Protein AF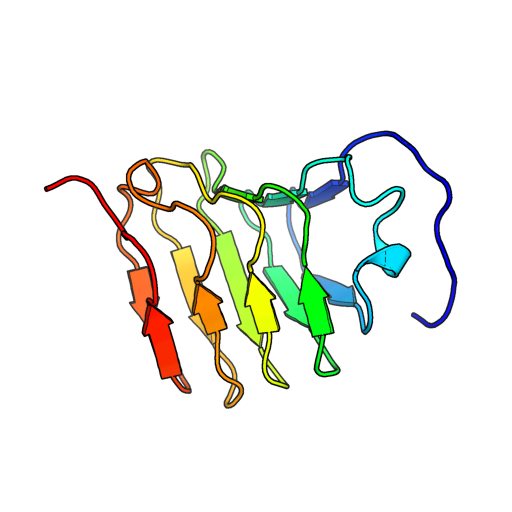-A0A7X6FS30-F1 (afdb_monomer_lite)

Secondary structure (DSSP, 8-state):
--PPP---SPEEEEEEEEEESSGGGGS-TTS-EEEEEEEEEESS-EEE-S-EEE-TT-EEEEESS-EEE-S-EEESS-EEEESSSEEEE-S-BTEE-S-EEE-SSEEEESS-BS--

pLDDT: mean 94.36, std 9.16, range [49.72, 98.88]

Structure (mmCIF, N/CA/C/O backbone):
data_AF-A0A7X6FS30-F1
#
_entry.id   AF-A0A7X6FS30-F1
#
loop_
_atom_site.group_PDB
_atom_site.id
_atom_site.type_symbol
_atom_site.label_atom_id
_atom_site.label_alt_id
_atom_site.label_comp_id
_atom_site.label_asym_id
_atom_site.label_entity_id
_atom_site.label_seq_id
_atom_site.pdbx_PDB_ins_code
_atom_site.Cartn_x
_atom_site.Cartn_y
_atom_site.Cartn_z
_atom_site.occupancy
_atom_site.B_iso_or_equiv
_atom_site.auth_seq_id
_atom_site.auth_comp_id
_atom_site.auth_asym_id
_atom_site.auth_atom_id
_atom_site.pdbx_PDB_model_num
ATOM 1 N N . MET A 1 1 ? -9.485 -0.414 15.394 1.00 49.72 1 MET A N 1
ATOM 2 C CA . MET A 1 1 ? -10.352 0.781 15.558 1.00 49.72 1 MET A CA 1
ATOM 3 C C . MET A 1 1 ? -11.731 0.429 14.996 1.00 49.72 1 MET A C 1
ATOM 5 O O . MET A 1 1 ? -11.758 -0.174 13.940 1.00 49.72 1 MET A O 1
ATOM 9 N N . LYS A 1 2 ? -12.858 0.705 15.674 1.00 62.91 2 LYS A N 1
ATOM 10 C CA . LYS A 1 2 ? -14.211 0.278 15.216 1.00 62.91 2 LYS A CA 1
ATOM 11 C C . LYS A 1 2 ? -15.122 1.426 14.733 1.00 62.91 2 LYS A C 1
ATOM 13 O O . LYS A 1 2 ? -16.307 1.207 14.527 1.00 62.91 2 LYS A O 1
ATOM 18 N N . GLY A 1 3 ? -14.598 2.645 14.592 1.00 66.81 3 GLY A N 1
ATOM 19 C CA . GLY A 1 3 ? -15.386 3.825 14.211 1.00 66.81 3 GLY A CA 1
ATOM 20 C C . GLY A 1 3 ? -15.334 4.130 12.713 1.00 66.81 3 GLY A C 1
ATOM 21 O O . GLY A 1 3 ? -14.294 3.934 12.082 1.00 66.81 3 GLY A O 1
ATOM 22 N N . THR A 1 4 ? -16.440 4.636 12.169 1.00 69.81 4 THR A N 1
ATOM 23 C CA . THR A 1 4 ? -16.493 5.278 10.848 1.00 69.81 4 THR A CA 1
ATOM 24 C C . THR A 1 4 ? -15.893 6.676 10.952 1.00 69.81 4 THR A C 1
ATOM 26 O O . THR A 1 4 ? -16.330 7.469 11.785 1.00 69.81 4 THR A O 1
ATOM 29 N N . ASN A 1 5 ? -14.907 6.989 10.116 1.00 70.12 5 ASN A N 1
ATOM 30 C CA . ASN A 1 5 ? -14.356 8.333 9.992 1.00 70.12 5 ASN A CA 1
ATOM 31 C C . ASN A 1 5 ? -15.036 9.038 8.806 1.00 70.12 5 ASN A C 1
ATOM 33 O O . ASN A 1 5 ? -15.059 8.508 7.701 1.00 70.12 5 ASN A O 1
ATOM 37 N N . THR A 1 6 ? -15.618 10.218 9.023 1.00 70.31 6 THR A N 1
ATOM 38 C CA . THR A 1 6 ? -16.292 11.001 7.969 1.00 70.31 6 THR A CA 1
ATOM 39 C C . THR A 1 6 ? -15.372 12.030 7.311 1.00 70.31 6 THR A C 1
ATOM 41 O O . THR A 1 6 ? -15.836 12.850 6.520 1.00 70.31 6 THR A O 1
ATOM 44 N N . TYR A 1 7 ? -14.076 12.029 7.641 1.00 73.62 7 TYR A N 1
ATOM 45 C CA . TYR A 1 7 ? -13.084 12.888 7.005 1.00 73.62 7 TYR A CA 1
ATOM 46 C C . TYR A 1 7 ? -13.032 12.615 5.496 1.00 73.62 7 TYR A C 1
ATOM 48 O O . TYR A 1 7 ? -12.857 11.478 5.063 1.00 73.62 7 TYR A O 1
ATOM 56 N N . GLY A 1 8 ? -13.234 13.665 4.698 1.00 72.56 8 GLY A N 1
ATOM 57 C CA . GLY A 1 8 ? -13.248 13.583 3.235 1.00 72.56 8 GLY A CA 1
ATOM 58 C C . GLY A 1 8 ? -11.875 13.731 2.580 1.00 72.56 8 GLY A C 1
ATOM 59 O O . GLY A 1 8 ? -11.760 13.510 1.379 1.00 72.56 8 GLY A O 1
ATOM 60 N N . GLY A 1 9 ? -10.848 14.128 3.337 1.00 71.56 9 GLY A N 1
ATOM 61 C CA . GLY A 1 9 ? -9.482 14.171 2.822 1.00 71.56 9 GLY A CA 1
ATOM 62 C C . GLY A 1 9 ? -8.867 12.774 2.759 1.00 71.56 9 GLY A C 1
ATOM 63 O O . GLY A 1 9 ? -9.301 11.854 3.453 1.00 71.56 9 GLY A O 1
ATOM 64 N N . GLY A 1 10 ? -7.849 12.616 1.917 1.00 88.19 10 GLY A N 1
ATOM 65 C CA . GLY A 1 10 ? -7.057 11.390 1.887 1.00 88.19 10 GLY A CA 1
ATOM 66 C C . GLY A 1 10 ? -6.324 11.140 3.211 1.00 88.19 10 GLY A C 1
ATOM 67 O O . GLY A 1 10 ? -6.098 12.053 4.005 1.00 88.19 10 GLY A O 1
ATOM 68 N N . THR A 1 11 ? -5.925 9.895 3.444 1.00 94.38 11 THR A N 1
ATOM 69 C CA . THR A 1 11 ? -5.086 9.506 4.583 1.00 94.38 11 THR A CA 1
ATOM 70 C C . THR A 1 11 ? -3.628 9.436 4.141 1.00 94.38 11 THR A C 1
ATOM 72 O O . THR A 1 11 ? -3.323 8.871 3.096 1.00 94.38 11 THR A O 1
ATOM 75 N N . THR A 1 12 ? -2.703 9.992 4.927 1.00 96.19 12 THR A N 1
ATOM 76 C CA . THR A 1 12 ? -1.256 9.844 4.691 1.00 96.19 12 THR A CA 1
ATOM 77 C C . THR A 1 12 ? -0.583 9.172 5.880 1.00 96.19 12 THR A C 1
ATOM 79 O O . THR A 1 12 ? -0.641 9.682 6.998 1.00 96.19 12 THR A O 1
ATOM 82 N N . ILE A 1 13 ? 0.113 8.064 5.629 1.00 97.44 13 ILE A N 1
ATOM 83 C CA . ILE A 1 13 ? 0.975 7.388 6.599 1.00 97.44 13 ILE A CA 1
ATOM 84 C C . ILE A 1 13 ? 2.420 7.808 6.308 1.00 97.44 13 ILE A C 1
ATOM 86 O O . ILE A 1 13 ? 3.079 7.253 5.430 1.00 97.44 13 ILE A O 1
ATOM 90 N N . ASN A 1 14 ? 2.913 8.825 7.022 1.00 95.56 14 ASN A N 1
ATOM 91 C CA . ASN A 1 14 ? 4.295 9.297 6.853 1.00 95.56 14 ASN A CA 1
ATOM 92 C C . ASN A 1 14 ? 5.317 8.317 7.454 1.00 95.56 14 ASN A C 1
ATOM 94 O O . ASN A 1 14 ? 6.398 8.141 6.895 1.00 95.56 14 ASN A O 1
ATOM 98 N N . SER A 1 15 ? 4.972 7.708 8.590 1.00 96.00 15 SER A N 1
ATOM 99 C CA . SER A 1 15 ? 5.757 6.689 9.287 1.00 96.00 15 SER A CA 1
ATOM 100 C C . SER A 1 15 ? 4.882 5.903 10.269 1.00 96.00 15 SER A C 1
ATOM 102 O O . SER A 1 15 ? 3.739 6.284 10.536 1.00 96.00 15 SER A O 1
ATOM 104 N N . GLY A 1 16 ? 5.422 4.811 10.818 1.00 97.94 16 GLY A N 1
ATOM 105 C CA . GLY A 1 16 ? 4.719 3.965 11.786 1.00 97.94 16 GLY A CA 1
ATOM 106 C C . GLY A 1 16 ? 3.621 3.111 11.149 1.00 97.94 16 GLY A C 1
ATOM 107 O O . GLY A 1 16 ? 3.575 2.958 9.930 1.00 97.94 16 GLY A O 1
ATOM 108 N N . THR A 1 17 ? 2.740 2.549 11.980 1.00 98.38 17 THR A N 1
ATOM 109 C CA . THR A 1 17 ? 1.693 1.614 11.541 1.00 98.38 17 THR A CA 1
ATOM 110 C C . THR A 1 17 ? 0.301 2.184 11.777 1.00 98.38 17 THR A C 1
ATOM 112 O O . THR A 1 17 ? -0.046 2.540 12.904 1.00 98.38 17 THR A O 1
ATOM 115 N N . LEU A 1 18 ? -0.525 2.202 10.730 1.00 97.62 18 LEU A N 1
ATOM 116 C CA . LEU A 1 18 ? -1.962 2.442 10.826 1.00 97.62 18 LEU A CA 1
ATOM 117 C C . LEU A 1 18 ? -2.708 1.105 10.757 1.00 97.62 18 LEU A C 1
ATOM 119 O O . LEU A 1 18 ? -2.802 0.495 9.693 1.00 97.62 18 LEU A O 1
ATOM 123 N N . ALA A 1 19 ? -3.253 0.666 11.892 1.00 98.12 19 ALA A N 1
ATOM 124 C CA . ALA A 1 19 ? -4.026 -0.569 11.988 1.00 98.12 19 ALA A CA 1
ATOM 125 C C . ALA A 1 19 ? -5.536 -0.318 11.834 1.00 98.12 19 ALA A C 1
ATOM 127 O O . ALA A 1 19 ? -6.166 0.351 12.661 1.00 98.12 19 ALA A O 1
ATOM 128 N N . VAL A 1 20 ? -6.133 -0.908 10.801 1.00 97.12 20 VAL A N 1
ATOM 129 C CA . VAL A 1 20 ? -7.554 -0.777 10.451 1.00 97.12 20 VAL A CA 1
ATOM 130 C C . VAL A 1 20 ? -8.230 -2.142 10.361 1.00 97.12 20 VAL A C 1
ATOM 132 O O . VAL A 1 20 ? -7.588 -3.175 10.187 1.00 97.12 20 VAL A O 1
ATOM 135 N N . SER A 1 21 ? -9.550 -2.163 10.508 1.00 97.75 21 SER A N 1
ATOM 136 C CA . SER A 1 21 ? -10.373 -3.373 10.344 1.00 97.75 21 SER A CA 1
ATOM 137 C C . SER A 1 21 ? -11.458 -3.211 9.276 1.00 97.75 21 SER A C 1
ATOM 139 O O . SER A 1 21 ? -12.167 -4.165 8.983 1.00 97.75 21 SER A O 1
ATOM 141 N N . ALA A 1 22 ? -11.611 -2.010 8.719 1.00 96.81 22 ALA A N 1
ATOM 142 C CA . ALA A 1 22 ? -12.520 -1.693 7.626 1.00 96.81 22 ALA A CA 1
ATOM 143 C C . ALA A 1 22 ? -12.025 -0.440 6.889 1.00 96.81 22 ALA A C 1
ATOM 145 O O . ALA A 1 22 ? -11.415 0.434 7.511 1.00 96.81 22 ALA A O 1
ATOM 146 N N . ASP A 1 23 ? -12.360 -0.304 5.604 1.00 95.88 23 ASP A N 1
ATOM 147 C CA . ASP A 1 23 ? -11.986 0.868 4.799 1.00 95.88 23 ASP A CA 1
ATOM 148 C C . ASP A 1 23 ? -12.474 2.194 5.416 1.00 95.88 23 ASP A C 1
ATOM 150 O O . ASP A 1 23 ? -11.731 3.172 5.520 1.00 95.88 23 ASP A O 1
ATOM 154 N N . ALA A 1 24 ? -13.700 2.191 5.946 1.00 94.25 24 ALA A N 1
ATOM 155 C CA . ALA A 1 24 ? -14.326 3.344 6.589 1.00 94.25 24 ALA A CA 1
ATOM 156 C C . ALA A 1 24 ? -13.584 3.854 7.843 1.00 94.25 24 ALA A C 1
ATOM 158 O O . ALA A 1 24 ? -13.887 4.944 8.333 1.00 94.25 24 ALA A O 1
ATOM 159 N N . ASN A 1 25 ? -12.606 3.110 8.380 1.00 93.81 25 ASN A N 1
ATOM 160 C CA . ASN A 1 25 ? -11.748 3.618 9.453 1.00 93.81 25 ASN A CA 1
ATOM 161 C C . ASN A 1 25 ? -10.861 4.791 8.988 1.00 93.81 25 ASN A C 1
ATOM 163 O O . ASN A 1 25 ? -10.426 5.577 9.830 1.00 93.81 25 ASN A O 1
ATOM 167 N N . MET A 1 26 ? -10.613 4.929 7.679 1.00 92.44 26 MET A N 1
ATOM 168 C CA . MET A 1 26 ? -9.716 5.941 7.103 1.00 92.44 26 MET A CA 1
ATOM 169 C C . MET A 1 26 ? -10.423 7.176 6.528 1.00 92.44 26 MET A C 1
ATOM 171 O O . MET A 1 26 ? -9.748 8.105 6.099 1.00 92.44 26 MET A O 1
ATOM 175 N N . GLY A 1 27 ? -11.757 7.231 6.523 1.00 90.88 27 GLY A N 1
ATOM 176 C CA . GLY A 1 27 ? -12.494 8.390 6.009 1.00 90.88 27 GLY A CA 1
ATOM 177 C C . GLY A 1 27 ? -13.565 8.022 4.988 1.00 90.88 27 GLY A C 1
ATOM 178 O O . GLY A 1 27 ? -13.992 6.872 4.887 1.00 90.88 27 GLY A O 1
ATOM 179 N N . ASN A 1 28 ? -13.937 8.982 4.147 1.00 89.31 28 ASN A N 1
ATOM 180 C CA . ASN A 1 28 ? -14.724 8.744 2.934 1.00 89.31 28 ASN A CA 1
ATOM 181 C C . ASN A 1 28 ? -13.905 7.930 1.918 1.00 89.31 28 ASN A C 1
ATOM 183 O O . ASN A 1 28 ? -12.797 8.351 1.608 1.00 89.31 28 ASN A O 1
ATOM 187 N N . ALA A 1 29 ? -14.435 6.824 1.385 1.00 89.50 29 ALA A N 1
ATOM 188 C CA . ALA A 1 29 ? -13.761 5.920 0.438 1.00 89.50 29 ALA A CA 1
ATOM 189 C C . ALA A 1 29 ? -13.207 6.588 -0.839 1.00 89.50 29 ALA A C 1
ATOM 191 O O . ALA A 1 29 ? -12.285 6.060 -1.446 1.00 89.50 29 ALA A O 1
ATOM 192 N N . SER A 1 30 ? -13.700 7.767 -1.228 1.00 89.81 30 SER A N 1
ATOM 193 C CA . SER A 1 30 ? -13.128 8.541 -2.342 1.00 89.81 30 SER A CA 1
ATOM 194 C C . SER A 1 30 ? -11.803 9.241 -1.998 1.00 89.81 30 SER A C 1
ATOM 196 O O . SER A 1 30 ? -11.128 9.749 -2.888 1.00 89.81 30 SER A O 1
ATOM 198 N N . GLY A 1 31 ? -11.432 9.313 -0.716 1.00 93.44 31 GLY A N 1
ATOM 199 C CA . GLY A 1 31 ? -10.153 9.861 -0.270 1.00 93.44 31 GLY A CA 1
ATOM 200 C C . GLY A 1 31 ? -9.026 8.839 -0.417 1.00 93.44 31 GLY A C 1
ATOM 201 O O . GLY A 1 31 ? -9.105 7.753 0.162 1.00 93.44 31 GLY A O 1
ATOM 202 N N . SER A 1 32 ? -7.966 9.205 -1.139 1.00 95.50 32 SER A N 1
ATOM 203 C CA . SER A 1 32 ? -6.807 8.340 -1.385 1.00 95.50 32 SER A CA 1
ATOM 204 C C . SER A 1 32 ? -6.037 7.986 -0.108 1.00 95.50 32 SER A C 1
ATOM 206 O O . SER A 1 32 ? -6.078 8.706 0.893 1.00 95.50 32 SER A O 1
ATOM 208 N N . LEU A 1 33 ? -5.285 6.888 -0.155 1.00 97.75 33 LEU A N 1
ATOM 209 C CA . LEU A 1 33 ? -4.299 6.510 0.852 1.00 97.75 33 LEU A CA 1
ATOM 210 C C . LEU A 1 33 ? -2.888 6.703 0.288 1.00 97.75 33 LEU A C 1
ATOM 212 O O . LEU A 1 33 ? -2.497 6.031 -0.657 1.00 97.75 33 LEU A O 1
ATOM 216 N N . THR A 1 34 ? -2.088 7.574 0.891 1.00 98.19 34 THR A N 1
ATOM 217 C CA . THR A 1 34 ? -0.654 7.683 0.592 1.00 98.19 34 THR A CA 1
ATOM 218 C C . THR A 1 34 ? 0.156 7.042 1.709 1.00 98.19 34 THR A C 1
ATOM 220 O O . THR A 1 34 ? 0.039 7.432 2.871 1.00 98.19 34 THR A O 1
ATOM 223 N N . ILE A 1 35 ? 1.014 6.088 1.368 1.00 98.50 35 ILE A N 1
ATOM 224 C CA . ILE A 1 35 ? 1.949 5.460 2.304 1.00 98.50 35 ILE A CA 1
ATOM 225 C C . ILE A 1 35 ? 3.351 5.885 1.891 1.00 98.50 35 ILE A C 1
ATOM 227 O O . ILE A 1 35 ? 3.693 5.744 0.729 1.00 98.50 35 ILE A O 1
ATOM 231 N N . LYS A 1 36 ? 4.140 6.443 2.808 1.00 96.06 36 LYS A N 1
ATOM 232 C CA . LYS A 1 36 ? 5.563 6.732 2.582 1.00 96.06 36 LYS A CA 1
ATOM 233 C C . LYS A 1 36 ? 6.372 5.695 3.361 1.00 96.06 36 LYS A C 1
ATOM 235 O O . LYS A 1 36 ? 6.201 4.501 3.189 1.00 96.06 36 LYS A O 1
ATOM 240 N N . ASN A 1 37 ? 7.144 6.102 4.357 1.00 95.75 37 ASN A N 1
ATOM 241 C CA . ASN A 1 37 ? 7.910 5.177 5.193 1.00 95.75 37 ASN A CA 1
ATOM 242 C C . ASN A 1 37 ? 7.061 4.478 6.284 1.00 95.75 37 ASN A C 1
ATOM 244 O O . ASN A 1 37 ? 7.461 4.406 7.448 1.00 95.75 37 ASN A O 1
ATOM 248 N N . GLY A 1 38 ? 5.838 4.065 5.948 1.00 98.25 38 GLY A N 1
ATOM 249 C CA . GLY A 1 38 ? 4.836 3.581 6.892 1.00 98.25 38 GLY A CA 1
ATOM 250 C C . GLY A 1 38 ? 4.225 2.238 6.510 1.00 98.25 38 GLY A C 1
ATOM 251 O O . GLY A 1 38 ? 4.470 1.691 5.434 1.00 98.25 38 GLY A O 1
ATOM 252 N N . THR A 1 39 ? 3.380 1.743 7.409 1.00 98.75 39 THR A N 1
ATOM 253 C CA . THR A 1 39 ? 2.698 0.457 7.288 1.00 98.75 39 THR A CA 1
ATOM 254 C C . THR A 1 39 ? 1.191 0.643 7.370 1.00 98.75 39 THR A C 1
ATOM 256 O O . THR A 1 39 ? 0.677 1.166 8.361 1.00 98.75 39 THR A O 1
ATOM 259 N N . LEU A 1 40 ? 0.464 0.152 6.368 1.00 98.56 40 LEU A N 1
ATOM 260 C CA . LEU A 1 40 ? -0.957 -0.143 6.512 1.00 98.56 40 LEU A CA 1
ATOM 261 C C . LEU A 1 40 ? -1.096 -1.573 7.035 1.00 98.56 40 LEU A C 1
ATOM 263 O O . LEU A 1 40 ? -0.635 -2.511 6.388 1.00 98.56 40 LEU A O 1
ATOM 267 N N . GLN A 1 41 ? -1.766 -1.740 8.173 1.00 98.75 41 GLN A N 1
ATOM 268 C CA . GLN A 1 41 ? -2.101 -3.050 8.722 1.00 98.75 41 GLN A CA 1
ATOM 269 C C . GLN A 1 41 ? -3.611 -3.276 8.665 1.00 98.75 41 GLN A C 1
ATOM 271 O O . GLN A 1 41 ? -4.356 -2.573 9.350 1.00 98.75 41 GLN A O 1
ATOM 276 N N . ASN A 1 42 ? -4.085 -4.265 7.903 1.00 98.50 42 ASN A N 1
ATOM 277 C CA . ASN A 1 42 ? -5.470 -4.718 8.039 1.00 98.50 42 ASN A CA 1
ATOM 278 C C . ASN A 1 42 ? -5.550 -5.907 9.001 1.00 98.50 42 ASN A C 1
ATOM 280 O O . ASN A 1 42 ? -4.917 -6.941 8.818 1.00 98.50 42 ASN A O 1
ATOM 284 N N . THR A 1 43 ? -6.377 -5.738 10.026 1.00 98.44 43 THR A N 1
ATOM 285 C CA . THR A 1 43 ? -6.606 -6.710 11.112 1.00 98.44 43 THR A CA 1
ATOM 286 C C . THR A 1 43 ? -7.850 -7.575 10.890 1.00 98.44 43 THR A C 1
ATOM 288 O O . THR A 1 43 ? -8.154 -8.459 11.684 1.00 98.44 43 THR A O 1
ATOM 291 N N . ALA A 1 44 ? -8.598 -7.301 9.820 1.00 98.31 44 ALA A N 1
ATOM 292 C CA . ALA A 1 44 ? -9.772 -8.046 9.389 1.00 98.31 44 ALA A CA 1
ATOM 293 C C . ALA A 1 44 ? -9.859 -8.020 7.859 1.00 98.31 44 ALA A C 1
ATOM 295 O O . ALA A 1 44 ? -9.229 -7.178 7.211 1.00 98.31 44 ALA A O 1
ATOM 296 N N . GLN A 1 45 ? -10.636 -8.944 7.295 1.00 98.50 45 GLN A N 1
ATOM 297 C CA . GLN A 1 45 ? -10.846 -9.012 5.854 1.00 98.50 45 GLN A CA 1
ATOM 298 C C . GLN A 1 45 ? -11.802 -7.913 5.387 1.00 98.50 45 GLN A C 1
ATOM 300 O O . GLN A 1 45 ? -12.904 -7.788 5.923 1.00 98.50 45 GLN A O 1
ATOM 305 N N . PHE A 1 46 ? -11.406 -7.153 4.364 1.00 98.50 46 PHE A N 1
ATOM 306 C CA . PHE A 1 46 ? -12.281 -6.195 3.683 1.00 98.50 46 PHE A CA 1
ATOM 307 C C . PHE A 1 46 ? -11.772 -5.838 2.277 1.00 98.50 46 PHE A C 1
ATOM 309 O O . PHE A 1 46 ? -10.665 -6.204 1.879 1.00 98.50 46 PHE A O 1
ATOM 316 N N . THR A 1 47 ? -12.609 -5.119 1.525 1.00 98.50 47 THR A N 1
ATOM 317 C CA . THR A 1 47 ? -12.236 -4.480 0.255 1.00 98.50 47 THR A CA 1
ATOM 318 C C . THR A 1 47 ? -11.986 -2.993 0.480 1.00 98.50 47 THR A C 1
ATOM 320 O O . THR A 1 47 ? -12.764 -2.337 1.171 1.00 98.50 47 THR A O 1
ATOM 323 N N . MET A 1 48 ? -10.883 -2.487 -0.064 1.00 97.94 48 MET A N 1
ATOM 324 C CA . MET A 1 48 ? -10.490 -1.083 -0.050 1.00 97.94 48 MET A CA 1
ATOM 325 C C . MET A 1 48 ? -10.726 -0.487 -1.438 1.00 97.94 48 MET A C 1
ATOM 327 O O . MET A 1 48 ? -10.014 -0.817 -2.386 1.00 97.94 48 MET A O 1
ATOM 331 N N . ASP A 1 49 ? -11.712 0.402 -1.537 1.00 96.38 49 ASP A N 1
ATOM 332 C CA . ASP A 1 49 ? -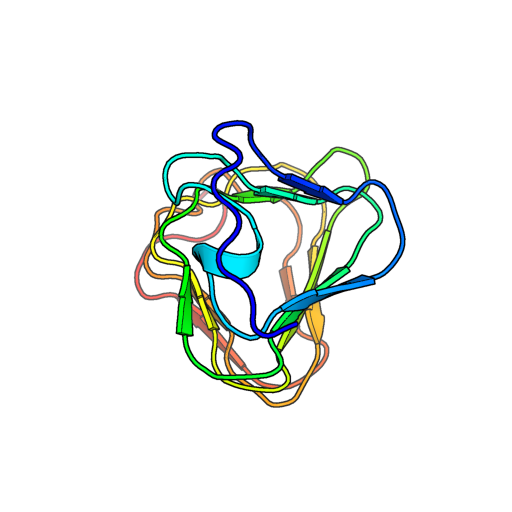12.065 1.095 -2.786 1.00 96.38 49 ASP A CA 1
ATOM 333 C C . ASP A 1 49 ? -11.179 2.321 -3.060 1.00 96.38 49 ASP A C 1
ATOM 335 O O . ASP A 1 49 ? -11.248 2.922 -4.128 1.00 96.38 49 ASP A O 1
ATOM 339 N N . ARG A 1 50 ? -10.339 2.701 -2.090 1.00 96.44 50 ARG A N 1
ATOM 340 C CA . ARG A 1 50 ? -9.443 3.857 -2.183 1.00 96.44 50 ARG A CA 1
ATOM 341 C C . ARG A 1 50 ? -8.296 3.596 -3.135 1.00 96.44 50 ARG A C 1
ATOM 343 O O . ARG A 1 50 ? -7.648 2.553 -3.052 1.00 96.44 50 ARG A O 1
ATOM 350 N N . ASP A 1 51 ? -7.960 4.618 -3.910 1.00 97.75 51 ASP A N 1
ATOM 351 C CA . ASP A 1 51 ? -6.675 4.663 -4.593 1.00 97.75 51 ASP A CA 1
ATOM 352 C C . ASP A 1 51 ? -5.531 4.722 -3.574 1.00 97.75 51 ASP A C 1
ATOM 354 O O . ASP A 1 51 ? -5.594 5.444 -2.570 1.00 97.75 51 ASP A O 1
ATOM 358 N N . VAL A 1 52 ? -4.466 3.978 -3.858 1.00 98.44 52 VAL A N 1
ATOM 359 C CA . VAL A 1 52 ? -3.256 3.892 -3.049 1.00 98.44 52 VAL A CA 1
ATOM 360 C C . VAL A 1 52 ? -2.075 4.497 -3.803 1.00 98.44 52 VAL A C 1
ATOM 362 O O . VAL A 1 52 ? -1.816 4.194 -4.966 1.00 98.44 52 VAL A O 1
ATOM 365 N N . VAL A 1 53 ? -1.318 5.343 -3.113 1.00 98.38 53 VAL A N 1
ATOM 366 C CA . VAL A 1 53 ? -0.061 5.917 -3.597 1.00 98.38 53 VAL A CA 1
ATOM 367 C C . VAL A 1 53 ? 1.077 5.379 -2.736 1.00 98.38 53 VAL A C 1
ATOM 369 O O . VAL A 1 53 ? 1.157 5.705 -1.548 1.00 98.38 53 VAL A O 1
ATOM 372 N N . VAL A 1 54 ? 1.961 4.580 -3.336 1.00 98.38 54 VAL A N 1
ATOM 373 C CA . VAL A 1 54 ? 3.277 4.251 -2.777 1.00 98.38 54 VAL A CA 1
ATOM 374 C C . VAL A 1 54 ? 4.160 5.483 -2.953 1.00 98.38 54 VAL A C 1
ATOM 376 O O . VAL A 1 54 ? 4.503 5.890 -4.063 1.00 98.38 54 VAL A O 1
ATOM 379 N N . GLY A 1 55 ? 4.433 6.142 -1.839 1.00 96.94 55 GLY A N 1
ATOM 380 C CA . GLY A 1 55 ? 5.126 7.415 -1.769 1.00 96.94 55 GLY A CA 1
ATOM 381 C C . GLY A 1 55 ? 6.635 7.284 -1.938 1.00 96.94 55 GLY A C 1
ATOM 382 O O . GLY A 1 55 ? 7.197 6.206 -2.079 1.00 96.94 55 GLY A O 1
ATOM 383 N N . ASP A 1 56 ? 7.317 8.418 -1.872 1.00 95.31 56 ASP A N 1
ATOM 384 C CA . ASP A 1 56 ? 8.760 8.573 -2.099 1.00 95.31 56 ASP A CA 1
ATOM 385 C C . ASP A 1 56 ? 9.689 7.706 -1.227 1.00 95.31 56 ASP A C 1
ATOM 387 O O . ASP A 1 56 ? 10.834 7.476 -1.610 1.00 95.31 56 ASP A O 1
ATOM 391 N N . ALA A 1 57 ? 9.215 7.205 -0.087 1.00 96.69 57 ALA A N 1
ATOM 392 C CA . ALA A 1 57 ? 9.985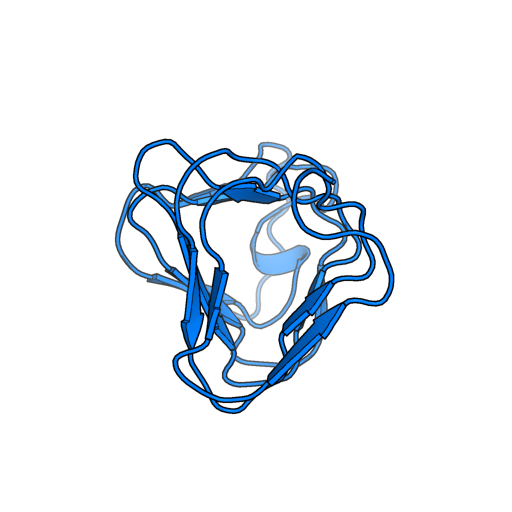 6.361 0.829 1.00 96.69 57 ALA A CA 1
ATOM 393 C C . ALA A 1 57 ? 9.535 4.883 0.866 1.00 96.69 57 ALA A C 1
ATOM 395 O O . ALA A 1 57 ? 9.926 4.151 1.773 1.00 96.69 57 ALA A O 1
ATOM 396 N N . GLY A 1 58 ? 8.721 4.454 -0.102 1.00 97.31 58 GLY A N 1
ATOM 397 C CA . GLY A 1 58 ? 8.196 3.091 -0.217 1.00 97.31 58 GLY A CA 1
ATOM 398 C C . GLY A 1 58 ? 6.835 2.905 0.452 1.00 97.31 58 GLY A C 1
ATOM 399 O O . GLY A 1 58 ? 6.105 3.875 0.634 1.00 97.31 58 GLY A O 1
ATOM 400 N N . ALA A 1 59 ? 6.470 1.659 0.769 1.00 98.56 59 ALA A N 1
ATOM 401 C CA . ALA A 1 59 ? 5.292 1.322 1.576 1.00 98.56 59 ALA A CA 1
ATOM 402 C C . ALA A 1 59 ? 5.379 -0.095 2.159 1.00 98.56 59 ALA A C 1
ATOM 404 O O . ALA A 1 59 ? 6.001 -0.988 1.581 1.00 98.56 59 ALA A O 1
ATOM 405 N N . THR A 1 60 ? 4.682 -0.338 3.269 1.00 98.81 60 THR A N 1
ATOM 406 C CA . THR A 1 60 ? 4.470 -1.693 3.797 1.00 98.81 60 THR A CA 1
ATOM 407 C C . THR A 1 60 ? 2.981 -2.001 3.920 1.00 98.81 60 THR A C 1
ATOM 409 O O . THR A 1 60 ? 2.222 -1.249 4.532 1.00 98.81 60 THR A O 1
ATOM 412 N N . PHE A 1 61 ? 2.572 -3.145 3.381 1.00 98.75 61 PHE A N 1
ATOM 413 C CA . PHE A 1 61 ? 1.260 -3.744 3.593 1.00 98.75 61 PHE A CA 1
ATOM 414 C C . PHE A 1 61 ? 1.423 -4.944 4.528 1.00 98.75 61 PHE A C 1
ATOM 416 O O . PHE A 1 61 ? 1.991 -5.969 4.156 1.00 98.75 61 PHE A O 1
ATOM 423 N N . GLN A 1 62 ? 0.940 -4.805 5.760 1.00 98.88 62 GLN A N 1
ATOM 424 C CA . GLN A 1 62 ? 0.862 -5.882 6.743 1.00 98.88 62 GLN A CA 1
ATOM 425 C C . GLN A 1 62 ? -0.554 -6.463 6.707 1.00 98.88 62 GLN A C 1
ATOM 427 O O . GLN A 1 62 ? -1.502 -5.845 7.193 1.00 98.88 62 GLN A O 1
ATOM 432 N N . ASN A 1 63 ? -0.716 -7.647 6.123 1.00 98.81 63 ASN A N 1
ATOM 433 C CA . ASN A 1 63 ? -2.028 -8.262 5.960 1.00 98.81 63 ASN A CA 1
ATOM 434 C C . ASN A 1 63 ? -2.208 -9.430 6.934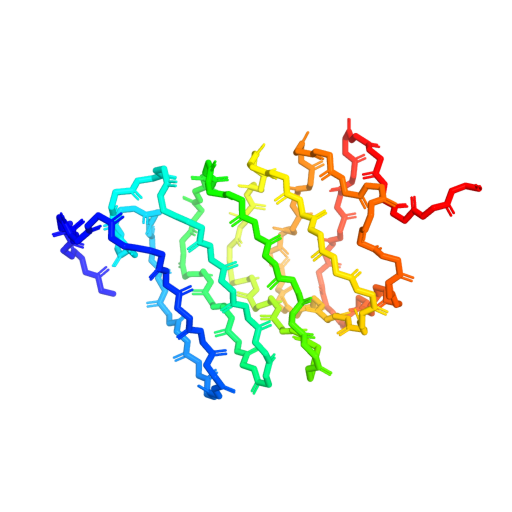 1.00 98.81 63 ASN A C 1
ATOM 436 O O . ASN A 1 63 ? -1.812 -10.558 6.643 1.00 98.81 63 ASN A O 1
ATOM 440 N N . ASP A 1 64 ? -2.819 -9.160 8.094 1.00 98.56 64 ASP A N 1
ATOM 441 C CA . ASP A 1 64 ? -3.149 -10.197 9.091 1.00 98.56 64 ASP A CA 1
ATOM 442 C C . ASP A 1 64 ? -4.399 -11.001 8.687 1.00 98.56 64 ASP A C 1
ATOM 444 O O . ASP A 1 64 ? -4.651 -12.091 9.197 1.00 98.56 64 ASP A O 1
ATOM 448 N N . ALA A 1 65 ? -5.179 -10.454 7.754 1.00 98.56 65 ALA A N 1
ATOM 449 C CA . ALA A 1 65 ? -6.288 -11.090 7.056 1.00 98.56 65 ALA A CA 1
ATOM 450 C C . ALA A 1 65 ? -6.271 -10.657 5.582 1.00 98.56 65 ALA A C 1
ATOM 452 O O . ALA A 1 65 ? -5.547 -9.730 5.216 1.00 98.56 65 ALA A O 1
ATOM 453 N N . ASP A 1 66 ? -7.079 -11.288 4.734 1.00 98.81 66 ASP A N 1
ATOM 454 C CA . ASP A 1 66 ? -7.108 -10.959 3.307 1.00 98.81 66 ASP A CA 1
ATOM 455 C C . ASP A 1 66 ? -7.557 -9.507 3.066 1.00 98.81 66 ASP A C 1
ATOM 457 O O . ASP A 1 66 ? -8.590 -9.063 3.565 1.00 98.81 66 ASP A O 1
ATOM 461 N N . LEU A 1 67 ? -6.792 -8.758 2.274 1.00 98.88 67 LEU A N 1
ATOM 462 C CA . LEU A 1 67 ? -7.137 -7.412 1.823 1.00 98.88 67 LEU A CA 1
ATOM 463 C C . LEU A 1 67 ? -7.316 -7.419 0.311 1.00 98.88 67 LEU A C 1
ATOM 465 O O . LEU A 1 67 ? -6.401 -7.789 -0.422 1.00 98.88 67 LEU A O 1
ATOM 469 N N . THR A 1 68 ? -8.473 -6.959 -0.158 1.00 98.81 68 THR A N 1
ATOM 470 C CA . THR A 1 68 ? -8.682 -6.676 -1.584 1.00 98.81 68 THR A CA 1
ATOM 471 C C . THR A 1 68 ? -8.503 -5.187 -1.843 1.00 98.81 68 THR A C 1
ATOM 473 O O . THR A 1 68 ? -9.253 -4.382 -1.301 1.00 98.81 68 THR A O 1
ATOM 476 N N . LEU A 1 69 ? -7.529 -4.816 -2.671 1.00 98.44 69 LEU A N 1
ATOM 477 C CA . LEU A 1 69 ? -7.375 -3.466 -3.208 1.00 98.44 69 LEU A CA 1
ATOM 478 C C . LEU A 1 69 ? -8.182 -3.360 -4.506 1.00 98.44 69 LEU A C 1
ATOM 480 O O . LEU A 1 69 ? -7.782 -3.905 -5.538 1.00 98.44 69 LEU A O 1
ATOM 484 N N . ALA A 1 70 ? -9.342 -2.707 -4.436 1.00 98.25 70 ALA A N 1
ATOM 485 C CA . ALA A 1 70 ? -10.186 -2.422 -5.594 1.00 98.25 70 ALA A CA 1
ATOM 486 C C . ALA A 1 70 ? -9.823 -1.086 -6.260 1.00 98.25 70 ALA A C 1
ATOM 488 O O . ALA A 1 70 ? -9.936 -0.975 -7.480 1.00 98.25 70 ALA A O 1
ATOM 489 N N . GLY A 1 71 ? -9.360 -0.105 -5.478 1.00 97.94 71 GLY A N 1
ATOM 490 C CA . GLY A 1 71 ? -8.798 1.139 -6.005 1.00 97.94 71 GLY A C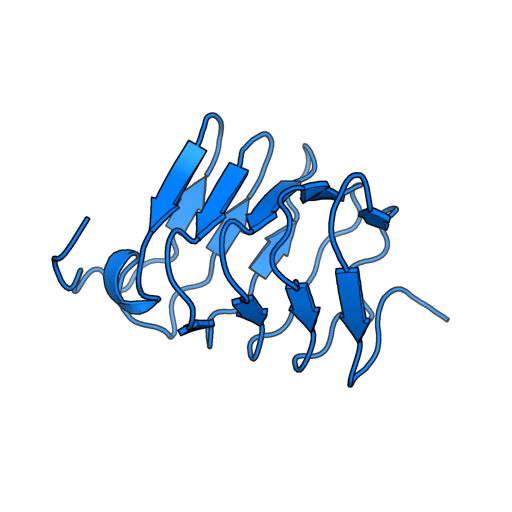A 1
ATOM 491 C C . GLY A 1 71 ? -7.450 0.932 -6.701 1.00 97.94 71 GLY A C 1
ATOM 492 O O . GLY A 1 71 ? -6.791 -0.100 -6.535 1.00 97.94 71 GLY A O 1
ATOM 493 N N . ASN A 1 72 ? -7.042 1.916 -7.500 1.00 98.06 72 ASN A N 1
ATOM 494 C CA . ASN A 1 72 ? -5.793 1.857 -8.253 1.00 98.06 72 ASN A CA 1
ATOM 495 C C . ASN A 1 72 ? -4.587 2.000 -7.325 1.00 98.06 72 ASN A C 1
ATOM 497 O O . ASN A 1 72 ? -4.655 2.667 -6.295 1.00 98.06 72 ASN A O 1
ATOM 501 N N . MET A 1 73 ? -3.455 1.426 -7.719 1.00 98.44 73 MET A N 1
ATOM 502 C CA . MET A 1 73 ? -2.191 1.568 -7.009 1.00 98.44 73 MET A CA 1
ATOM 503 C C . MET A 1 73 ? -1.161 2.236 -7.917 1.00 98.44 73 MET A C 1
ATOM 505 O O . MET A 1 73 ? -0.962 1.839 -9.061 1.00 98.44 73 MET A O 1
ATOM 509 N N . THR A 1 74 ? -0.496 3.263 -7.403 1.00 98.19 74 THR A N 1
ATOM 510 C CA . THR A 1 74 ? 0.506 4.041 -8.146 1.00 98.19 74 THR A CA 1
ATOM 511 C C . THR A 1 74 ? 1.768 4.212 -7.307 1.00 98.19 74 THR A C 1
ATOM 513 O O . THR A 1 74 ? 1.709 4.098 -6.082 1.00 98.19 74 THR A O 1
ATOM 516 N N . GLY A 1 75 ? 2.903 4.504 -7.944 1.00 97.25 75 GLY A N 1
ATOM 517 C CA . GLY A 1 75 ? 4.146 4.862 -7.255 1.00 97.25 75 GLY A CA 1
ATOM 518 C C . GLY A 1 75 ? 5.366 4.134 -7.806 1.00 97.25 75 GLY A C 1
ATOM 519 O O . GLY A 1 75 ? 5.279 3.026 -8.317 1.00 97.25 75 GLY A O 1
ATOM 520 N N . THR A 1 76 ? 6.535 4.755 -7.717 1.00 97.25 76 THR A N 1
ATOM 521 C CA . THR A 1 76 ? 7.750 4.241 -8.375 1.00 97.25 76 THR A CA 1
ATOM 522 C C . THR A 1 76 ? 8.742 3.590 -7.417 1.00 97.25 76 THR A C 1
ATOM 524 O O . THR A 1 76 ? 9.824 3.190 -7.833 1.00 97.25 76 THR A O 1
ATOM 527 N N . THR A 1 77 ? 8.419 3.540 -6.130 1.00 97.94 77 THR A N 1
ATOM 528 C CA . THR A 1 77 ? 9.296 3.070 -5.054 1.00 97.94 77 THR A CA 1
ATOM 529 C C . THR A 1 77 ? 8.885 1.688 -4.575 1.00 97.94 77 THR A C 1
ATOM 531 O O . THR A 1 77 ? 7.749 1.247 -4.772 1.00 97.94 77 THR A O 1
ATOM 534 N N . ASP A 1 78 ? 9.834 0.990 -3.960 1.00 97.94 78 ASP A N 1
ATOM 535 C CA . ASP A 1 78 ? 9.627 -0.377 -3.503 1.00 97.94 78 ASP A CA 1
ATOM 536 C C . ASP A 1 78 ? 8.556 -0.450 -2.414 1.00 97.94 78 ASP A C 1
ATOM 538 O O . ASP A 1 78 ? 8.426 0.424 -1.551 1.00 97.94 78 ASP A O 1
ATOM 542 N N . TRP A 1 79 ? 7.811 -1.545 -2.421 1.00 98.44 79 TRP A N 1
ATOM 543 C CA . TRP A 1 79 ? 6.819 -1.827 -1.402 1.00 98.44 79 TRP A CA 1
ATOM 544 C C . TRP A 1 79 ? 6.901 -3.282 -0.976 1.00 98.44 79 TRP A C 1
ATOM 546 O O . TRP A 1 79 ? 7.353 -4.159 -1.717 1.00 98.44 79 TRP A O 1
ATOM 556 N N . SER A 1 80 ? 6.474 -3.544 0.253 1.00 98.62 80 SER A N 1
ATOM 557 C CA . SER A 1 80 ? 6.539 -4.880 0.828 1.00 98.62 80 SER A CA 1
ATOM 558 C C . SER A 1 80 ? 5.185 -5.378 1.297 1.00 98.62 80 SER A C 1
ATOM 560 O O . SER A 1 80 ? 4.333 -4.616 1.757 1.00 98.62 80 SER A O 1
ATOM 562 N N . LYS A 1 81 ? 5.006 -6.689 1.173 1.00 98.69 81 LYS A N 1
ATOM 563 C CA . LYS A 1 81 ? 3.866 -7.451 1.664 1.00 98.69 81 LYS A CA 1
ATOM 564 C C . LYS A 1 81 ? 4.338 -8.377 2.778 1.00 98.69 81 LYS A C 1
ATOM 566 O O . LYS A 1 81 ? 5.205 -9.224 2.560 1.00 98.69 81 LYS A O 1
ATOM 571 N N . LEU A 1 82 ? 3.754 -8.217 3.958 1.00 98.75 82 LEU A N 1
ATOM 572 C CA . LEU A 1 82 ? 3.968 -9.052 5.137 1.00 98.75 82 LEU A CA 1
ATOM 573 C C . LEU A 1 82 ? 2.628 -9.623 5.629 1.00 98.75 82 LEU A C 1
ATOM 575 O O . LEU A 1 82 ? 1.555 -9.221 5.168 1.00 98.75 82 LEU A O 1
ATOM 579 N N . GLY A 1 83 ? 2.689 -10.550 6.583 1.00 98.62 83 GLY A N 1
ATOM 580 C CA . GLY A 1 83 ? 1.525 -11.211 7.167 1.00 98.62 83 GLY A CA 1
ATOM 581 C C . GLY A 1 83 ? 0.993 -12.355 6.310 1.00 98.62 83 GLY A C 1
ATOM 582 O O . GLY A 1 83 ? 1.176 -12.392 5.094 1.00 98.62 83 GLY A O 1
ATOM 583 N N . SER A 1 84 ? 0.307 -13.292 6.953 1.00 98.38 84 SER A N 1
ATOM 584 C CA . SER A 1 84 ? -0.156 -14.529 6.322 1.00 98.38 84 SER A CA 1
ATOM 585 C C . SER A 1 84 ? -1.369 -14.346 5.403 1.00 98.38 84 SER A C 1
ATOM 587 O O . SER A 1 84 ? -1.607 -15.191 4.538 1.00 98.38 84 SER A O 1
ATOM 589 N N . GLY A 1 85 ? -2.128 -13.255 5.561 1.00 98.69 85 GLY A N 1
ATOM 590 C CA . GLY A 1 85 ? -3.267 -12.921 4.710 1.00 98.69 85 GLY A CA 1
ATOM 591 C C . GLY A 1 85 ? -2.846 -12.579 3.282 1.00 98.69 85 GLY A C 1
ATOM 592 O O . GLY A 1 85 ? -1.704 -12.187 3.020 1.00 98.69 85 GLY A O 1
ATOM 593 N N . LYS A 1 86 ? -3.769 -12.709 2.333 1.00 98.75 86 LYS A N 1
ATOM 594 C CA . LYS A 1 86 ? -3.538 -12.322 0.939 1.00 98.75 86 LYS A CA 1
ATOM 595 C C . LYS A 1 86 ? -3.617 -10.812 0.770 1.00 98.75 86 LYS A C 1
ATOM 597 O O . LYS A 1 86 ? -4.506 -10.165 1.315 1.00 98.75 86 LYS A O 1
ATOM 602 N N . LEU A 1 87 ? -2.747 -10.270 -0.071 1.00 98.75 87 LEU A N 1
ATOM 603 C CA . LEU A 1 87 ? -3.001 -8.995 -0.733 1.00 98.75 87 LEU A CA 1
ATOM 604 C C . LEU A 1 87 ? -3.509 -9.292 -2.140 1.00 98.75 87 LEU A C 1
ATOM 606 O O . LEU A 1 87 ? -2.816 -9.941 -2.922 1.00 98.75 87 LEU A O 1
ATOM 610 N N . ILE A 1 88 ? -4.730 -8.866 -2.442 1.00 98.81 88 ILE A N 1
ATOM 611 C CA . ILE A 1 88 ? -5.404 -9.122 -3.715 1.00 98.81 88 ILE A CA 1
ATOM 612 C C . ILE A 1 88 ? -5.518 -7.790 -4.455 1.00 98.81 88 ILE A C 1
ATOM 614 O O . ILE A 1 88 ? -6.251 -6.905 -4.020 1.00 98.81 88 ILE A O 1
ATOM 618 N N . ILE A 1 89 ? -4.798 -7.638 -5.563 1.00 98.38 89 ILE A N 1
ATOM 619 C CA . ILE A 1 89 ? -4.842 -6.449 -6.418 1.00 98.38 89 ILE A CA 1
ATOM 620 C C . ILE A 1 89 ? -5.895 -6.672 -7.507 1.00 98.38 89 ILE A C 1
ATOM 622 O O . ILE A 1 89 ? -5.677 -7.447 -8.443 1.00 98.38 89 ILE A O 1
ATOM 626 N N . ASN A 1 90 ? -7.037 -5.996 -7.367 1.00 98.25 90 ASN A N 1
ATOM 627 C CA . ASN A 1 90 ? -8.104 -5.941 -8.371 1.00 98.25 90 ASN A CA 1
ATOM 628 C C . ASN A 1 90 ? -8.083 -4.624 -9.167 1.00 98.25 90 ASN A C 1
ATOM 630 O O . ASN A 1 90 ? -8.465 -4.627 -10.335 1.00 98.25 90 ASN A O 1
ATOM 634 N N . GLY A 1 91 ? -7.652 -3.518 -8.551 1.00 97.69 91 GLY A N 1
ATOM 635 C CA . GLY A 1 91 ? -7.451 -2.239 -9.238 1.00 97.69 91 GLY A CA 1
ATOM 636 C C . GLY A 1 91 ? -6.268 -2.263 -10.211 1.00 97.69 91 GLY A C 1
ATOM 637 O O . GLY A 1 91 ? -5.498 -3.224 -10.252 1.00 97.69 91 GLY A O 1
ATOM 638 N N . ASN A 1 92 ? -6.112 -1.212 -11.022 1.00 97.69 92 ASN A N 1
ATOM 639 C CA . ASN A 1 92 ? -4.950 -1.089 -11.902 1.00 97.69 92 ASN A CA 1
ATOM 640 C C . ASN A 1 92 ? -3.707 -0.698 -11.082 1.00 97.69 92 ASN A C 1
ATOM 642 O O . ASN A 1 92 ? -3.748 0.284 -10.340 1.00 97.69 92 ASN A O 1
ATOM 646 N N . ALA A 1 93 ? -2.609 -1.446 -11.232 1.00 97.50 93 ALA A N 1
ATOM 647 C CA . ALA A 1 93 ? -1.320 -1.150 -10.612 1.00 97.50 93 ALA A CA 1
ATOM 648 C C . ALA A 1 93 ? -0.165 -1.067 -11.631 1.00 97.50 93 ALA A C 1
ATOM 650 O O . ALA A 1 93 ? 0.993 -1.299 -11.280 1.00 97.50 93 ALA A O 1
ATOM 651 N N . SER A 1 94 ? -0.441 -0.717 -12.894 1.00 97.25 94 SER A N 1
ATOM 652 C CA . SER A 1 94 ? 0.584 -0.648 -13.953 1.00 97.25 94 SER A CA 1
ATOM 653 C C . SER A 1 94 ? 1.605 0.477 -13.740 1.00 97.25 94 SER A C 1
ATOM 655 O O . SER A 1 94 ? 2.732 0.423 -14.224 1.00 97.25 94 SER A O 1
ATOM 657 N N . THR A 1 95 ? 1.238 1.490 -12.953 1.00 97.06 95 THR A N 1
ATOM 658 C CA . THR A 1 95 ? 2.124 2.603 -12.568 1.00 97.06 95 THR A CA 1
ATOM 659 C C . THR A 1 95 ? 2.748 2.429 -11.182 1.00 97.06 95 THR A C 1
ATOM 661 O O . THR A 1 95 ? 3.447 3.325 -10.709 1.00 97.06 95 THR A O 1
ATOM 664 N N . ALA A 1 96 ? 2.519 1.284 -10.531 1.00 97.25 96 ALA A N 1
ATOM 665 C CA . ALA A 1 96 ? 3.246 0.859 -9.341 1.00 97.25 96 ALA A CA 1
ATOM 666 C C . ALA A 1 96 ? 4.545 0.148 -9.770 1.00 97.25 96 ALA A C 1
ATOM 668 O O . ALA A 1 96 ? 4.628 -1.077 -9.758 1.00 97.25 96 ALA A O 1
ATOM 669 N N . THR A 1 97 ? 5.534 0.910 -10.241 1.00 97.19 97 THR A N 1
ATOM 670 C CA . THR A 1 97 ? 6.725 0.371 -10.927 1.00 97.19 97 THR A CA 1
ATOM 671 C C . THR A 1 97 ? 7.883 0.005 -9.998 1.00 97.19 97 THR A C 1
ATOM 673 O O . THR A 1 97 ? 8.916 -0.454 -10.479 1.00 97.19 97 THR A O 1
ATOM 676 N N . GLY A 1 98 ? 7.756 0.250 -8.694 1.00 96.88 98 GLY A N 1
ATOM 677 C CA . GLY A 1 98 ? 8.743 -0.203 -7.716 1.00 96.88 98 GLY A CA 1
ATOM 678 C C . GLY A 1 98 ? 8.702 -1.716 -7.499 1.00 96.88 98 GLY A C 1
ATOM 679 O O . GLY A 1 98 ? 7.739 -2.396 -7.862 1.00 96.88 98 GLY A O 1
ATOM 680 N N . THR A 1 99 ? 9.746 -2.256 -6.876 1.00 97.12 99 THR A N 1
ATOM 681 C CA . THR A 1 99 ? 9.842 -3.691 -6.598 1.00 97.12 99 THR A CA 1
ATOM 682 C C . THR A 1 99 ? 8.797 -4.106 -5.565 1.00 97.12 99 THR A C 1
ATOM 684 O O . THR A 1 99 ? 8.749 -3.564 -4.461 1.00 97.12 99 THR A O 1
ATOM 687 N N . ALA A 1 100 ? 8.000 -5.121 -5.897 1.00 97.50 100 ALA A N 1
ATOM 688 C CA . ALA A 1 100 ? 7.094 -5.784 -4.967 1.00 97.50 100 ALA A CA 1
ATOM 689 C C . ALA A 1 100 ? 7.834 -6.890 -4.195 1.00 97.50 100 ALA A C 1
ATOM 691 O O . ALA A 1 100 ? 8.131 -7.949 -4.750 1.00 97.50 100 ALA A O 1
ATOM 692 N N . SER A 1 101 ? 8.127 -6.670 -2.913 1.00 98.31 101 SER A N 1
ATOM 693 C CA . SER A 1 101 ? 8.775 -7.673 -2.053 1.00 98.31 101 SER A CA 1
ATOM 694 C C . SER A 1 101 ? 7.744 -8.448 -1.232 1.00 98.31 101 SER A C 1
ATOM 696 O O . SER A 1 101 ? 7.117 -7.892 -0.329 1.00 98.31 101 SER A O 1
ATOM 698 N N . ILE A 1 102 ? 7.563 -9.739 -1.522 1.00 98.44 102 ILE A N 1
ATOM 699 C CA . ILE A 1 102 ? 6.626 -10.605 -0.787 1.00 98.44 102 ILE A CA 1
ATOM 700 C C . ILE A 1 102 ? 7.394 -11.373 0.282 1.00 98.44 102 ILE A C 1
ATOM 702 O O . ILE A 1 102 ? 8.042 -12.376 -0.006 1.00 98.44 102 ILE A O 1
ATOM 706 N N . ASN A 1 103 ? 7.334 -10.871 1.513 1.00 98.38 103 ASN A N 1
ATOM 707 C CA . ASN A 1 103 ? 8.083 -11.418 2.642 1.00 98.38 103 ASN A CA 1
ATOM 708 C C . ASN A 1 103 ? 7.294 -12.496 3.403 1.00 98.38 103 ASN A C 1
ATOM 710 O O . ASN A 1 103 ? 7.906 -13.343 4.046 1.00 98.38 103 ASN A O 1
ATOM 714 N N . ASP A 1 104 ? 5.956 -12.463 3.344 1.00 98.38 104 ASP A N 1
ATOM 715 C CA . ASP A 1 104 ? 5.072 -13.486 3.917 1.00 98.38 104 ASP A CA 1
ATOM 716 C C . ASP A 1 104 ? 3.680 -13.486 3.243 1.00 98.38 104 ASP A C 1
ATOM 718 O O . ASP A 1 104 ? 3.218 -12.469 2.700 1.00 98.38 104 ASP A O 1
ATOM 722 N N . GLY A 1 105 ? 3.004 -14.635 3.290 1.00 97.88 105 GLY A N 1
ATOM 723 C CA . GLY A 1 105 ? 1.685 -14.855 2.696 1.00 97.88 105 GLY A CA 1
ATOM 724 C C . GLY A 1 105 ? 1.699 -14.877 1.165 1.00 97.88 105 GLY A C 1
ATOM 725 O O . GLY A 1 105 ? 2.622 -15.394 0.537 1.00 97.88 105 GLY A O 1
ATOM 726 N N . TYR A 1 106 ? 0.641 -14.334 0.555 1.00 97.88 106 TYR A N 1
ATOM 727 C CA . TYR A 1 106 ? 0.463 -14.351 -0.900 1.00 97.88 106 TYR A CA 1
ATOM 728 C C . TYR A 1 106 ? 0.099 -12.973 -1.449 1.00 97.88 106 TYR A C 1
ATOM 730 O O . TYR A 1 106 ? -0.713 -12.245 -0.872 1.00 97.88 106 TYR A O 1
ATOM 738 N N . LEU A 1 107 ? 0.654 -12.667 -2.617 1.00 98.31 107 LEU A N 1
ATOM 739 C CA . LEU A 1 107 ? 0.161 -11.628 -3.509 1.00 98.31 107 LEU A CA 1
ATOM 740 C C . LEU A 1 107 ? -0.638 -12.298 -4.630 1.00 98.31 107 LEU A C 1
ATOM 742 O O . LEU A 1 107 ? -0.132 -13.196 -5.302 1.00 98.31 107 LEU A O 1
ATOM 746 N N . GLN A 1 108 ? -1.869 -11.850 -4.842 1.00 98.56 108 GLN A N 1
ATOM 747 C CA . GLN A 1 108 ? -2.688 -12.224 -5.989 1.00 98.56 108 GLN A CA 1
ATOM 748 C C . GLN A 1 108 ? -2.940 -10.978 -6.837 1.00 98.56 108 GLN A C 1
ATOM 750 O O . GLN A 1 108 ? -3.390 -9.961 -6.318 1.00 98.56 108 GLN A O 1
ATOM 755 N N . VAL A 1 109 ? -2.685 -11.066 -8.140 1.00 97.88 109 VAL A N 1
ATOM 756 C CA . VAL A 1 109 ? -2.930 -9.980 -9.095 1.00 97.88 109 VAL A CA 1
ATOM 757 C C . VAL A 1 109 ? -3.995 -10.447 -10.080 1.00 97.88 109 VAL A C 1
ATOM 759 O O . VAL A 1 109 ? -3.777 -11.406 -10.815 1.00 97.88 109 VAL A O 1
ATOM 762 N N . ASN A 1 110 ? -5.154 -9.789 -10.066 1.00 97.44 110 ASN A N 1
ATOM 763 C CA . ASN A 1 110 ? -6.269 -10.057 -10.984 1.00 97.44 110 ASN A CA 1
ATOM 764 C C . ASN A 1 110 ? -6.380 -8.993 -12.097 1.00 97.44 110 ASN A C 1
ATOM 766 O O . ASN A 1 110 ? -7.299 -9.049 -12.911 1.00 97.44 110 ASN A O 1
ATOM 770 N N . SER A 1 111 ? -5.464 -8.022 -12.103 1.00 94.62 111 SER A N 1
ATOM 771 C CA . SER A 1 111 ? -5.349 -6.919 -13.062 1.00 94.62 111 SER A CA 1
ATOM 772 C C . SER A 1 111 ? -3.893 -6.837 -13.557 1.00 94.62 111 SER A C 1
ATOM 774 O O . SER A 1 111 ? -3.283 -7.871 -13.822 1.00 94.62 111 SER A O 1
ATOM 776 N N . GLU A 1 112 ? -3.317 -5.641 -13.661 1.00 94.75 112 GLU A N 1
ATOM 777 C CA . GLU A 1 112 ? -1.914 -5.401 -14.023 1.00 94.75 112 GLU A CA 1
ATOM 778 C C . GLU A 1 112 ? -1.112 -4.879 -12.822 1.00 94.75 112 GLU A C 1
ATOM 780 O O . GLU A 1 112 ? -1.636 -4.097 -12.028 1.00 94.75 112 GLU A O 1
ATOM 785 N N . LEU A 1 113 ? 0.153 -5.294 -12.703 1.00 96.19 113 LEU A N 1
ATOM 786 C CA . LEU A 1 113 ? 1.106 -4.818 -11.698 1.00 96.19 113 LEU A CA 1
ATOM 787 C C . LEU A 1 113 ? 2.459 -4.527 -12.359 1.00 96.19 113 LEU A C 1
ATOM 789 O O . LEU A 1 113 ? 3.055 -5.430 -12.945 1.00 96.19 113 LEU A O 1
ATOM 793 N N . GLY A 1 114 ? 2.960 -3.302 -12.184 1.00 91.69 114 GLY A N 1
ATOM 794 C CA . GLY A 1 114 ? 4.212 -2.836 -12.780 1.00 91.69 114 GLY A CA 1
ATOM 795 C C . GLY A 1 114 ? 4.078 -2.470 -14.261 1.00 91.69 114 GLY A C 1
ATOM 796 O O . GLY A 1 114 ? 3.078 -2.782 -14.905 1.00 91.69 114 GLY A O 1
ATOM 797 N N . ALA A 1 115 ? 5.085 -1.773 -14.791 1.00 78.88 115 ALA A N 1
ATOM 798 C CA . ALA A 1 115 ? 5.144 -1.437 -16.211 1.00 78.88 115 ALA A CA 1
ATOM 799 C C . ALA A 1 115 ? 5.657 -2.643 -17.016 1.00 78.88 115 ALA A C 1
ATOM 801 O O . ALA A 1 115 ? 6.640 -3.269 -16.613 1.00 78.88 115 ALA A O 1
ATOM 802 N N . VAL A 1 116 ? 4.993 -2.943 -18.137 1.00 59.25 116 VAL A N 1
ATOM 803 C CA . VAL A 1 116 ? 5.403 -3.956 -19.131 1.00 59.25 116 VAL A CA 1
ATOM 804 C C . VAL A 1 116 ? 6.421 -3.380 -20.109 1.00 59.25 116 VAL A C 1
ATOM 806 O O . VAL A 1 116 ? 6.218 -2.230 -20.562 1.00 59.25 116 VAL A O 1
#

Radius of gyration: 12.63 Å; chains: 1; bounding box: 26×29×35 Å

Sequence (116 aa):
MKGTNTYGGGTTINSGTLAVSADANMGNASGSLTIKNGTLQNTAQFTMDRDVVVGDAGATFQNDADLTLAGNMTGTTDWSKLGSGKLIINGNASTATGTASINDGYLQVNSELGAV

Organism: NCBI:txid94626

InterPro domains:
  IPR011050 Pectin lyase fold/virulence fact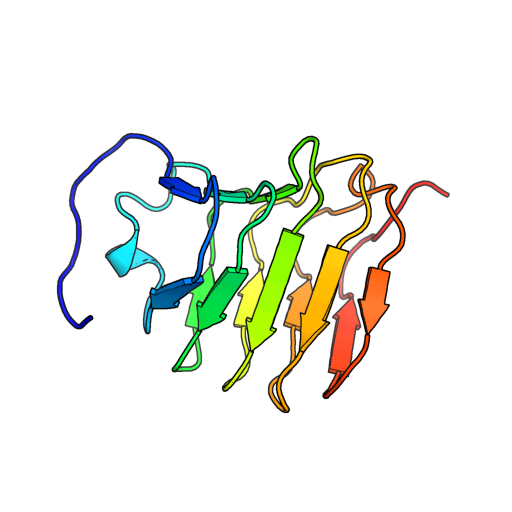or [SSF51126] (3-113)
  IPR012332 Autotransporter, pectate lyase C-like domain superfamily [G3DSA:2.160.20.20] (1-116)
  IPR013425 Autotransporter-associated beta strand repeat [PF12951] (3-20)
  IPR013425 Autotransporter-associated beta strand repeat [PF12951] (81-109)
  IPR013425 Autotransporter-associated beta strand repeat [TIGR02601] (3-21)
  IPR013425 Autotransporter-associated beta strand repeat [TIGR02601] (80-110)

Foldseek 3Di:
DPDFAQDPAAAEAQAEEDEDQELRVGHPLAHAYEYAHYEYEHPHEDERQHEYEQDPRGYEYEYQAAYEDCHEYAYQAEYEYHHQHEYEYNHHAQRVAHHYHYPYHYYHYPHDHYHD